Protein AF-A0A6L8GGW3-F1 (afdb_monomer_lite)

pLDDT: mean 96.8, std 3.79, range [61.09, 98.75]

Structure (mmCIF, N/CA/C/O backbone):
data_AF-A0A6L8GGW3-F1
#
_entry.id   AF-A0A6L8GGW3-F1
#
loop_
_atom_site.group_PDB
_atom_site.id
_atom_site.type_symbol
_atom_site.label_atom_id
_atom_site.label_alt_id
_atom_site.label_comp_id
_atom_site.label_asym_id
_atom_site.label_entity_id
_atom_site.label_seq_id
_atom_site.pdbx_PDB_ins_code
_atom_site.Cartn_x
_atom_site.Cartn_y
_atom_site.Cartn_z
_atom_site.occupancy
_atom_site.B_iso_or_equiv
_atom_site.auth_seq_id
_atom_site.auth_comp_id
_atom_site.auth_asym_id
_atom_site.auth_atom_id
_atom_site.pdbx_PDB_model_num
ATOM 1 N N . MET A 1 1 ? 3.784 -15.401 -9.397 1.00 61.09 1 MET A N 1
ATOM 2 C CA . MET A 1 1 ? 5.180 -15.618 -8.914 1.00 61.09 1 MET A CA 1
ATOM 3 C C . MET A 1 1 ? 5.148 -15.729 -7.389 1.00 61.09 1 MET A C 1
ATOM 5 O O . MET A 1 1 ? 4.086 -15.505 -6.829 1.00 61.09 1 MET A O 1
ATOM 9 N N . ASN A 1 2 ? 6.236 -16.089 -6.693 1.00 87.25 2 ASN A N 1
ATOM 10 C CA . ASN A 1 2 ? 6.209 -16.081 -5.220 1.00 87.25 2 ASN A CA 1
ATOM 11 C C . ASN A 1 2 ? 6.119 -14.631 -4.713 1.00 87.25 2 ASN A C 1
ATOM 13 O O . ASN A 1 2 ? 7.023 -13.827 -4.957 1.00 87.25 2 ASN A O 1
ATOM 17 N N . LEU A 1 3 ? 5.014 -14.306 -4.044 1.00 95.62 3 LEU A N 1
ATOM 18 C CA . LEU A 1 3 ? 4.819 -13.040 -3.343 1.00 95.62 3 LEU A CA 1
ATOM 19 C C . LEU A 1 3 ? 5.563 -13.067 -2.006 1.00 95.62 3 LEU A C 1
ATOM 21 O O . LEU A 1 3 ? 5.727 -14.123 -1.396 1.00 95.62 3 LEU A O 1
ATOM 25 N N . VAL A 1 4 ? 6.008 -11.898 -1.556 1.00 97.88 4 VAL A N 1
ATOM 26 C CA . VAL A 1 4 ? 6.630 -11.707 -0.245 1.00 97.88 4 VAL A CA 1
ATOM 27 C C . VAL A 1 4 ? 5.734 -10.792 0.570 1.00 97.88 4 VAL A C 1
ATOM 29 O O . VAL A 1 4 ? 5.580 -9.619 0.233 1.00 97.88 4 VAL A O 1
ATOM 32 N N . THR A 1 5 ? 5.171 -11.323 1.649 1.00 98.12 5 THR A N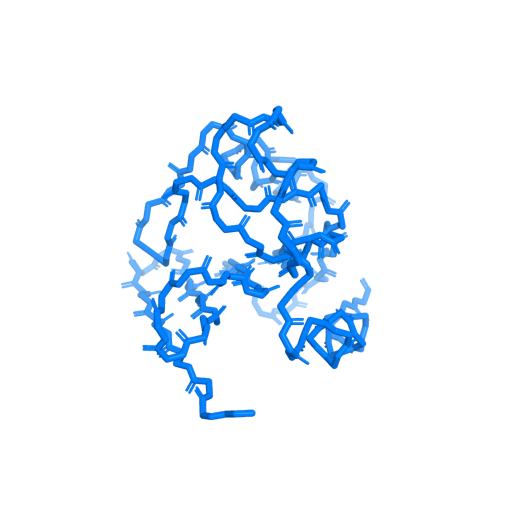 1
ATOM 33 C CA . THR A 1 5 ? 4.377 -10.550 2.606 1.00 98.12 5 THR A CA 1
ATOM 34 C C . THR A 1 5 ? 5.247 -10.175 3.794 1.00 98.12 5 THR A C 1
ATOM 36 O O . THR A 1 5 ? 5.905 -11.034 4.384 1.00 98.12 5 THR A O 1
ATOM 39 N N . ARG A 1 6 ? 5.270 -8.888 4.139 1.00 98.38 6 ARG A N 1
ATOM 40 C CA . ARG A 1 6 ? 5.954 -8.368 5.326 1.00 98.38 6 ARG A CA 1
ATOM 41 C C . ARG A 1 6 ? 4.932 -7.734 6.249 1.00 98.38 6 ARG A C 1
ATOM 43 O O . ARG A 1 6 ? 4.119 -6.935 5.789 1.00 98.38 6 ARG A O 1
ATOM 50 N N . CYS A 1 7 ? 5.011 -8.072 7.529 1.00 98.25 7 CYS A N 1
ATOM 51 C CA . CYS A 1 7 ? 4.081 -7.593 8.541 1.00 98.25 7 CYS A CA 1
ATOM 52 C C . CYS A 1 7 ? 4.820 -6.859 9.658 1.00 98.25 7 CYS A C 1
ATOM 54 O O . CYS A 1 7 ? 5.964 -7.185 9.981 1.00 98.25 7 CYS A O 1
ATOM 56 N N . HIS A 1 8 ? 4.142 -5.892 10.261 1.00 98.19 8 HIS A N 1
ATOM 57 C CA . HIS A 1 8 ? 4.591 -5.190 11.450 1.00 98.19 8 HIS A CA 1
ATOM 58 C C . HIS A 1 8 ? 3.398 -4.873 12.346 1.00 98.19 8 HIS A C 1
ATOM 60 O O . HIS A 1 8 ? 2.336 -4.506 11.851 1.00 98.19 8 HIS A O 1
ATOM 66 N N . ASP A 1 9 ? 3.588 -5.010 13.649 1.00 97.38 9 ASP A N 1
ATOM 67 C CA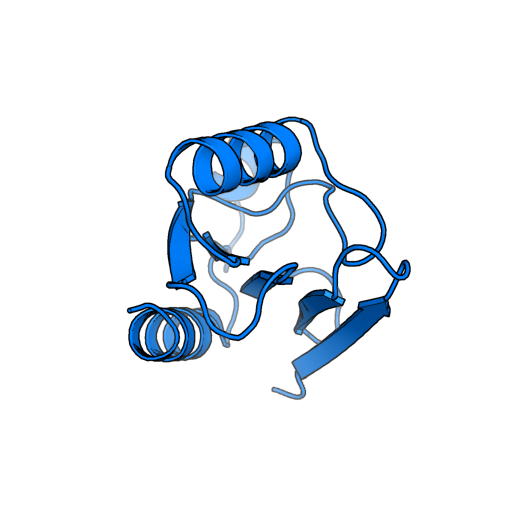 . ASP A 1 9 ? 2.616 -4.645 14.670 1.00 97.38 9 ASP A CA 1
ATOM 68 C C . ASP A 1 9 ? 3.334 -3.748 15.681 1.00 97.38 9 ASP A C 1
ATOM 70 O O . ASP A 1 9 ? 4.370 -4.132 16.232 1.00 97.38 9 ASP A O 1
ATOM 74 N N . ASP A 1 10 ? 2.822 -2.531 15.850 1.00 94.69 10 ASP A N 1
ATOM 75 C CA . ASP A 1 10 ? 3.343 -1.527 16.782 1.00 94.69 10 ASP A CA 1
ATOM 76 C C . ASP A 1 10 ? 2.488 -1.406 18.063 1.00 94.69 10 ASP A C 1
ATOM 78 O O . ASP A 1 10 ? 2.717 -0.515 18.881 1.00 94.69 10 ASP A O 1
ATOM 82 N N . GLY A 1 11 ? 1.512 -2.303 18.255 1.00 94.12 11 GLY A N 1
ATOM 83 C CA . GLY A 1 11 ? 0.556 -2.304 19.365 1.00 94.12 11 GLY A CA 1
ATOM 84 C C . GLY A 1 11 ? -0.614 -1.332 19.188 1.00 94.12 11 GLY A C 1
ATOM 85 O O . GLY A 1 11 ? -1.602 -1.426 19.916 1.00 94.12 11 GLY A O 1
ATOM 86 N N . HIS A 1 12 ? -0.535 -0.418 18.220 1.00 93.06 12 HIS A N 1
ATOM 87 C CA . HIS A 1 12 ? -1.619 0.494 17.854 1.00 93.06 12 HIS A CA 1
ATOM 88 C C . HIS A 1 12 ? -2.241 0.151 16.501 1.00 93.06 12 HIS A C 1
ATOM 90 O O . HIS A 1 12 ? -3.359 0.583 16.204 1.00 93.06 12 HIS A O 1
ATOM 96 N N . ARG A 1 13 ? -1.500 -0.564 15.653 1.00 95.62 13 ARG A N 1
ATOM 97 C CA . ARG A 1 13 ? -1.889 -0.867 14.284 1.00 95.62 13 ARG A CA 1
ATOM 98 C C . ARG A 1 13 ? -1.109 -2.066 13.750 1.00 95.62 13 ARG A C 1
ATOM 100 O O . ARG A 1 13 ? 0.119 -2.095 13.787 1.00 95.62 13 ARG A O 1
ATOM 107 N N . VAL A 1 14 ? -1.830 -2.984 13.118 1.00 98.00 14 VAL A N 1
ATOM 108 C CA . VAL A 1 14 ? -1.262 -4.053 12.298 1.00 98.00 14 VAL A CA 1
ATOM 109 C C . VAL A 1 14 ? -1.062 -3.540 10.876 1.00 98.00 14 VAL A C 1
ATOM 111 O O . VAL A 1 14 ? -1.933 -2.915 10.266 1.00 98.00 14 VAL A O 1
ATOM 114 N N . SER A 1 15 ? 0.119 -3.796 10.340 1.00 98.38 15 SER A N 1
ATOM 115 C CA . SER A 1 15 ? 0.588 -3.301 9.060 1.00 98.38 15 SER A CA 1
ATOM 116 C C . SER A 1 15 ? 1.084 -4.460 8.206 1.00 98.38 15 SER A C 1
ATOM 118 O O . SER A 1 15 ? 1.868 -5.281 8.671 1.00 98.38 15 SER A O 1
ATOM 120 N N . GLU A 1 16 ? 0.646 -4.523 6.951 1.00 98.56 16 GLU A N 1
ATOM 121 C CA . GLU A 1 16 ? 1.027 -5.573 6.003 1.00 98.56 16 GLU A CA 1
ATOM 122 C C . GLU A 1 16 ? 1.385 -4.951 4.652 1.00 98.56 16 GLU A C 1
ATOM 124 O O . GLU A 1 16 ? 0.674 -4.077 4.154 1.00 98.56 16 GLU A O 1
ATOM 129 N N . ALA A 1 17 ? 2.471 -5.403 4.034 1.00 98.50 17 ALA A N 1
ATOM 130 C CA . ALA A 1 17 ? 2.847 -5.027 2.679 1.00 98.50 17 ALA A CA 1
ATOM 131 C C . ALA A 1 17 ? 3.150 -6.272 1.841 1.00 98.50 17 ALA A C 1
ATOM 133 O O . ALA A 1 17 ? 3.934 -7.129 2.252 1.00 98.50 17 ALA A O 1
ATOM 134 N N . VAL A 1 18 ? 2.555 -6.344 0.648 1.00 98.44 18 VAL A N 1
ATOM 135 C CA . VAL A 1 18 ? 2.757 -7.452 -0.295 1.00 98.44 18 VAL A CA 1
ATOM 136 C C . VAL A 1 18 ? 3.634 -6.984 -1.449 1.00 98.44 18 VAL A C 1
ATOM 138 O O . VAL A 1 18 ? 3.297 -6.038 -2.168 1.00 98.44 18 VAL A O 1
ATOM 141 N N . TYR A 1 19 ? 4.756 -7.668 -1.644 1.00 98.31 19 TYR A N 1
ATOM 142 C CA . TYR A 1 19 ? 5.753 -7.363 -2.663 1.00 98.31 19 TYR A CA 1
ATOM 143 C C . TYR A 1 19 ? 5.946 -8.525 -3.638 1.00 98.31 19 TYR A C 1
ATOM 145 O O . TYR A 1 19 ? 5.670 -9.686 -3.339 1.00 98.31 19 TYR A O 1
ATOM 153 N N . SER A 1 20 ? 6.513 -8.219 -4.803 1.00 97.62 20 SER A N 1
ATOM 154 C CA . SER A 1 20 ? 7.184 -9.235 -5.623 1.00 97.62 20 SER A CA 1
ATOM 155 C C . SER A 1 20 ? 8.463 -9.730 -4.936 1.00 97.62 20 SER A C 1
ATOM 157 O O . SER A 1 20 ? 9.133 -8.926 -4.293 1.00 97.62 20 SER A O 1
ATOM 159 N N . ALA A 1 21 ? 8.905 -10.965 -5.197 1.00 96.19 21 ALA A N 1
ATOM 160 C CA . ALA A 1 21 ? 10.188 -11.485 -4.693 1.00 96.19 21 ALA A CA 1
ATOM 161 C C . ALA A 1 21 ? 11.430 -10.634 -5.041 1.00 96.19 21 ALA A C 1
ATOM 163 O O . ALA A 1 21 ? 12.445 -10.721 -4.361 1.00 96.19 21 ALA A O 1
ATOM 164 N N . CYS A 1 22 ? 11.367 -9.816 -6.099 1.00 95.00 22 CYS A N 1
ATOM 165 C CA . CYS A 1 22 ? 12.450 -8.902 -6.475 1.00 95.00 22 CYS A CA 1
ATOM 166 C C . CYS A 1 22 ? 12.361 -7.515 -5.814 1.00 95.00 22 CYS A C 1
ATOM 168 O O . CYS A 1 22 ? 13.108 -6.622 -6.203 1.00 95.00 22 CYS A O 1
ATOM 170 N N . ASP A 1 23 ? 11.408 -7.300 -4.901 1.00 95.06 23 ASP A N 1
ATOM 171 C CA . ASP A 1 23 ? 11.122 -6.043 -4.189 1.00 95.06 23 ASP A CA 1
ATOM 172 C C . ASP A 1 23 ? 10.802 -4.808 -5.055 1.00 95.06 23 ASP A C 1
ATOM 174 O O . ASP A 1 23 ? 10.488 -3.745 -4.511 1.00 95.06 23 ASP A O 1
ATOM 178 N N . ARG A 1 24 ? 10.822 -4.929 -6.391 1.00 96.50 24 ARG A N 1
ATOM 179 C CA . ARG A 1 24 ? 10.521 -3.831 -7.328 1.00 96.50 24 ARG A CA 1
ATOM 180 C C . ARG A 1 24 ? 9.050 -3.439 -7.334 1.00 96.50 24 ARG A C 1
ATOM 182 O O . ARG A 1 24 ? 8.740 -2.270 -7.541 1.00 96.50 24 ARG A O 1
ATOM 189 N N . TYR A 1 25 ? 8.159 -4.399 -7.104 1.00 97.88 25 TYR A N 1
ATOM 190 C CA . TYR A 1 25 ? 6.719 -4.169 -7.093 1.00 97.88 25 TYR A CA 1
ATOM 191 C C . TYR A 1 25 ? 6.172 -4.257 -5.670 1.00 97.88 25 TYR A C 1
ATOM 193 O O . TYR A 1 25 ? 6.496 -5.209 -4.957 1.00 97.88 25 TYR A O 1
ATOM 201 N N . ARG A 1 26 ? 5.337 -3.288 -5.276 1.00 98.25 26 ARG A N 1
ATOM 202 C CA . ARG A 1 26 ? 4.494 -3.349 -4.074 1.00 98.25 26 ARG A CA 1
ATOM 203 C C . ARG A 1 26 ? 3.040 -3.348 -4.515 1.00 98.25 26 ARG A C 1
ATOM 205 O O . ARG A 1 26 ? 2.529 -2.334 -4.986 1.00 98.25 26 ARG A O 1
ATOM 212 N N . TYR A 1 27 ? 2.391 -4.486 -4.354 1.00 98.25 27 TYR A N 1
ATOM 213 C CA . TYR A 1 27 ? 1.034 -4.692 -4.835 1.00 98.25 27 TYR A CA 1
ATOM 214 C C . TYR A 1 27 ? -0.015 -4.148 -3.873 1.00 98.25 27 TYR A C 1
ATOM 216 O O . TYR A 1 27 ? -1.020 -3.582 -4.303 1.00 98.25 27 TYR A O 1
ATOM 224 N N . SER A 1 28 ? 0.241 -4.261 -2.570 1.00 98.44 28 SER A N 1
ATOM 225 C CA . SER A 1 28 ? -0.651 -3.714 -1.557 1.00 98.44 28 SER A CA 1
ATOM 226 C C . SER A 1 28 ? 0.092 -3.221 -0.321 1.00 98.44 28 SER A C 1
ATOM 228 O O . SER A 1 28 ? 1.223 -3.625 -0.030 1.00 98.44 28 SER A O 1
ATOM 230 N N . LEU A 1 29 ? -0.552 -2.293 0.382 1.00 98.75 29 LEU A N 1
ATOM 231 C CA . LEU A 1 29 ? -0.150 -1.815 1.696 1.00 98.75 29 LEU A CA 1
ATOM 232 C C . LEU A 1 29 ? -1.402 -1.668 2.562 1.00 98.75 29 LEU A C 1
ATOM 234 O O . LEU A 1 29 ? -2.261 -0.844 2.255 1.00 98.75 29 LEU A O 1
ATOM 238 N N . THR A 1 30 ? -1.504 -2.459 3.621 1.00 98.69 30 THR A N 1
ATOM 239 C CA . THR A 1 30 ? -2.648 -2.503 4.537 1.00 98.69 30 THR A CA 1
ATOM 240 C C . THR A 1 30 ? -2.252 -1.923 5.888 1.00 98.69 30 THR A C 1
ATOM 242 O O . THR A 1 30 ? -1.128 -2.134 6.354 1.00 98.69 30 THR A O 1
ATOM 245 N N . ARG A 1 31 ? -3.184 -1.205 6.512 1.00 98.44 31 ARG A N 1
ATOM 246 C CA . ARG A 1 31 ? -3.149 -0.736 7.896 1.00 98.44 31 ARG A CA 1
ATOM 247 C C . ARG A 1 31 ? -4.481 -1.047 8.556 1.00 98.44 31 ARG A C 1
ATOM 249 O O . ARG A 1 31 ? -5.510 -0.663 8.012 1.00 98.44 31 ARG A O 1
ATOM 256 N N . ILE A 1 32 ? -4.457 -1.691 9.713 1.00 98.44 32 ILE A N 1
ATOM 257 C CA . ILE A 1 32 ? -5.652 -1.992 10.503 1.00 98.44 32 ILE A CA 1
ATOM 258 C C . ILE A 1 32 ? -5.373 -1.585 11.946 1.00 98.44 32 ILE A C 1
ATOM 260 O O . ILE A 1 32 ? -4.335 -1.948 12.489 1.00 98.44 32 ILE A O 1
ATOM 264 N N . TRP A 1 33 ? -6.263 -0.806 12.547 1.00 98.12 33 TRP A N 1
ATOM 265 C CA . TRP A 1 33 ? -6.225 -0.418 13.963 1.00 98.12 33 TRP A CA 1
ATOM 266 C C . TRP A 1 33 ? -7.491 -0.827 14.718 1.00 98.12 33 TRP A C 1
ATOM 268 O O . TRP A 1 33 ? -7.473 -0.837 15.943 1.00 98.12 33 TRP A O 1
ATOM 278 N N . ASP A 1 34 ? -8.562 -1.166 14.001 1.00 97.75 34 ASP A N 1
ATOM 279 C CA . ASP A 1 34 ? -9.771 -1.770 14.546 1.00 97.75 34 ASP A CA 1
ATOM 280 C C . ASP A 1 34 ? -10.275 -2.836 13.560 1.00 97.75 34 ASP A C 1
ATOM 282 O O . ASP A 1 34 ? -10.400 -2.573 12.363 1.00 97.75 34 ASP A O 1
ATOM 286 N N . HIS A 1 35 ? -10.481 -4.059 14.050 1.00 95.00 35 HIS A N 1
ATOM 287 C CA . HIS A 1 35 ? -10.926 -5.195 13.239 1.00 95.00 35 HIS A CA 1
ATOM 288 C C . HIS A 1 35 ? -12.452 -5.317 13.164 1.00 95.00 35 HIS A C 1
ATOM 290 O O . HIS A 1 35 ? -12.937 -6.055 12.306 1.00 95.00 35 HIS A O 1
ATOM 296 N N . ASP A 1 36 ? -13.179 -4.618 14.037 1.00 96.56 36 ASP A N 1
ATOM 297 C CA . ASP A 1 36 ? -14.639 -4.671 14.112 1.00 96.56 36 ASP A CA 1
ATOM 298 C C . ASP A 1 36 ? -15.308 -3.583 13.249 1.00 96.56 36 ASP A C 1
ATOM 300 O O . ASP A 1 36 ? -16.505 -3.661 12.971 1.00 96.56 36 ASP A O 1
ATOM 304 N N . ASP A 1 37 ? -14.533 -2.596 12.789 1.00 97.12 37 ASP A N 1
ATOM 305 C CA . ASP A 1 37 ? -14.984 -1.498 11.931 1.00 97.12 37 ASP A CA 1
ATOM 306 C C . ASP A 1 37 ? -14.747 -1.753 10.431 1.00 97.12 37 ASP A C 1
ATOM 308 O O . ASP A 1 37 ? -13.957 -2.602 10.007 1.00 97.12 37 ASP A O 1
ATOM 312 N N . HIS A 1 38 ? -15.406 -0.931 9.609 1.00 98.25 38 HIS A N 1
ATOM 313 C CA . HIS A 1 38 ? -15.328 -0.999 8.152 1.00 98.25 38 HIS A CA 1
ATOM 314 C C . HIS A 1 38 ? -13.927 -0.736 7.587 1.00 98.25 38 HIS A C 1
ATOM 316 O O . HIS A 1 38 ? -13.088 -0.048 8.185 1.00 98.25 38 HIS A O 1
ATOM 322 N N . ARG A 1 39 ? -13.684 -1.221 6.366 1.00 98.44 39 ARG A N 1
ATOM 323 C CA . ARG A 1 39 ? -12.372 -1.234 5.710 1.00 98.44 39 ARG A CA 1
ATOM 324 C C . ARG A 1 39 ? -12.370 -0.471 4.390 1.00 98.44 39 ARG A C 1
ATOM 326 O O . ARG A 1 39 ? -13.021 -0.841 3.420 1.00 98.44 39 ARG A O 1
ATOM 333 N N . LEU A 1 40 ? -11.525 0.556 4.314 1.00 98.75 40 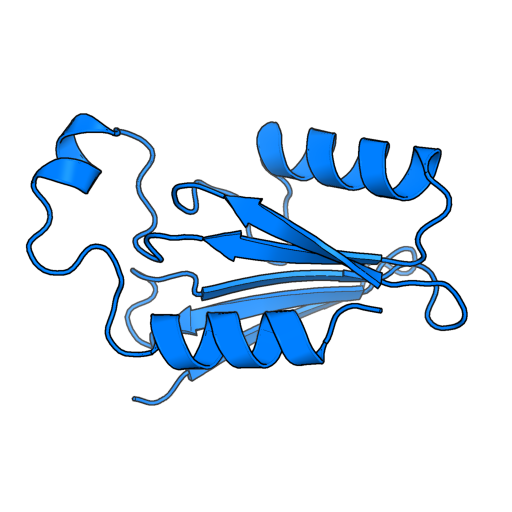LEU A N 1
ATOM 334 C CA . LEU A 1 40 ? -11.427 1.424 3.140 1.00 98.75 40 LEU A CA 1
ATOM 335 C C . LEU A 1 40 ? -10.378 0.942 2.126 1.00 98.75 40 LEU A C 1
ATOM 337 O O . LEU A 1 40 ? -9.213 0.742 2.470 1.00 98.75 40 LEU A O 1
ATOM 341 N N . LEU A 1 41 ? -10.737 0.871 0.843 1.00 98.75 41 LEU A N 1
ATOM 342 C CA . LEU A 1 41 ? -9.772 0.706 -0.249 1.00 98.75 41 LEU A CA 1
ATOM 343 C C . LEU A 1 41 ? -9.440 2.043 -0.919 1.00 98.75 41 LEU A C 1
ATOM 345 O O . LEU A 1 41 ? -10.308 2.736 -1.447 1.00 98.75 41 LEU A O 1
ATOM 349 N N . TYR A 1 42 ? -8.149 2.357 -0.990 1.00 98.62 42 TYR A N 1
ATOM 350 C CA . TYR A 1 42 ? -7.604 3.377 -1.879 1.00 98.62 42 TYR A CA 1
ATOM 351 C C . TYR A 1 42 ? -6.990 2.726 -3.124 1.00 98.62 42 TYR A C 1
ATOM 353 O O . TYR A 1 42 ? -6.099 1.882 -3.013 1.00 98.62 42 TYR A O 1
ATOM 361 N N . ILE A 1 43 ? -7.402 3.179 -4.311 1.00 97.81 43 ILE A N 1
ATOM 362 C CA . ILE A 1 43 ? -6.745 2.851 -5.584 1.00 97.81 43 ILE A CA 1
ATOM 363 C C . ILE A 1 43 ? -5.956 4.081 -6.038 1.00 97.81 43 ILE A C 1
ATOM 365 O O . ILE A 1 43 ? -6.535 5.121 -6.350 1.00 97.81 43 ILE A O 1
ATOM 369 N N . MET A 1 44 ? -4.629 3.975 -6.030 1.00 96.38 44 MET A N 1
ATOM 370 C CA . MET A 1 44 ? -3.701 5.073 -6.322 1.00 96.38 44 MET A CA 1
ATOM 371 C C . MET A 1 44 ? -2.899 4.826 -7.608 1.00 96.38 44 MET A C 1
ATOM 373 O O . MET A 1 44 ? -3.088 3.821 -8.288 1.00 96.38 44 MET A O 1
ATOM 377 N N . LEU A 1 45 ? -2.021 5.763 -7.984 1.00 96.75 45 LEU A N 1
ATOM 378 C CA . LEU A 1 45 ? -1.250 5.655 -9.224 1.00 96.75 45 LEU A CA 1
ATOM 379 C C . LEU A 1 45 ? -0.154 4.587 -9.129 1.00 96.75 45 LEU A C 1
ATOM 381 O O . LEU A 1 45 ? -0.190 3.608 -9.871 1.00 96.75 45 LEU A O 1
ATOM 385 N N . ASN A 1 46 ? 0.816 4.781 -8.234 1.00 97.50 46 ASN A N 1
ATOM 386 C CA . ASN A 1 46 ? 1.942 3.876 -8.050 1.00 97.50 46 ASN A CA 1
ATOM 387 C C . ASN A 1 46 ? 2.553 4.006 -6.642 1.00 97.50 46 ASN A C 1
ATOM 389 O O . ASN A 1 46 ? 2.474 5.072 -6.019 1.00 97.50 46 ASN A O 1
ATOM 393 N N . PRO A 1 47 ? 3.164 2.937 -6.110 1.00 96.44 47 PRO A N 1
ATOM 394 C CA . PRO A 1 47 ? 3.791 2.975 -4.804 1.00 96.44 47 PRO A CA 1
ATOM 395 C C . PRO A 1 47 ? 5.077 3.810 -4.814 1.00 96.44 47 PRO A C 1
ATOM 397 O O . PRO A 1 47 ? 5.893 3.730 -5.727 1.00 96.44 47 PRO A O 1
ATOM 400 N N . SER A 1 48 ? 5.279 4.556 -3.729 1.00 93.56 48 SER A N 1
ATOM 401 C CA . SER A 1 48 ? 6.515 5.283 -3.429 1.00 93.56 48 SER A CA 1
ATOM 402 C C . SER A 1 48 ? 7.275 4.576 -2.291 1.00 93.56 48 SER A C 1
ATOM 404 O O . SER A 1 48 ? 7.400 3.345 -2.283 1.00 93.56 48 SER A O 1
ATOM 406 N N . THR A 1 49 ? 7.765 5.322 -1.305 1.00 95.50 49 THR A N 1
ATOM 407 C CA . THR A 1 49 ? 8.712 4.864 -0.284 1.00 95.50 49 THR A CA 1
ATOM 408 C C . THR A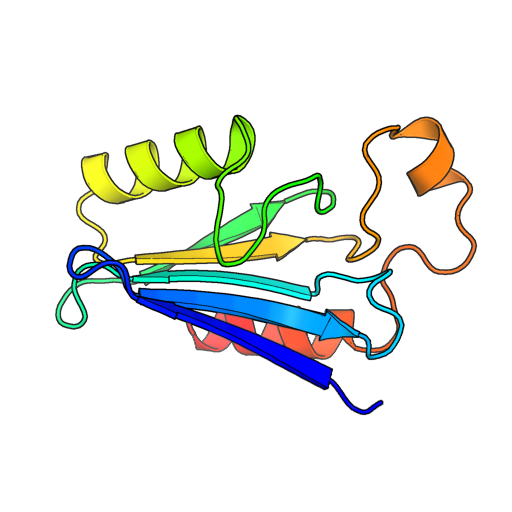 1 49 ? 8.087 4.172 0.924 1.00 95.50 49 THR A C 1
ATOM 410 O O . THR A 1 49 ? 8.831 3.519 1.652 1.00 95.50 49 THR A O 1
ATOM 413 N N . ALA A 1 50 ? 6.766 4.251 1.136 1.00 97.38 50 ALA A N 1
ATOM 414 C CA . ALA A 1 50 ? 6.132 3.590 2.279 1.00 97.38 50 ALA A CA 1
ATOM 415 C C . ALA A 1 50 ? 6.403 2.072 2.329 1.00 97.38 50 ALA A C 1
ATOM 417 O O . ALA A 1 50 ? 6.431 1.383 1.305 1.00 97.38 50 ALA A O 1
ATOM 418 N N . THR A 1 51 ? 6.554 1.536 3.532 1.00 97.62 51 THR A N 1
ATOM 419 C CA . THR A 1 51 ? 6.719 0.099 3.791 1.00 97.62 51 THR A CA 1
ATOM 420 C C . THR A 1 51 ? 5.746 -0.337 4.877 1.00 97.62 51 THR A C 1
ATOM 422 O O . THR A 1 51 ? 4.964 0.464 5.378 1.00 97.62 51 THR A O 1
ATOM 425 N N . GLU A 1 52 ? 5.773 -1.603 5.265 1.00 97.62 52 GLU A N 1
ATOM 426 C CA . 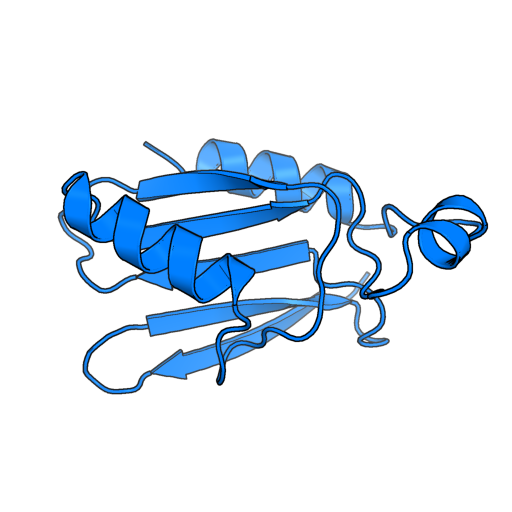GLU A 1 52 ? 5.088 -2.112 6.451 1.00 97.62 52 GLU A CA 1
ATOM 427 C C . GLU A 1 52 ? 5.528 -1.410 7.753 1.00 97.62 52 GLU A C 1
ATOM 429 O O . GLU A 1 52 ? 4.746 -1.338 8.694 1.00 97.62 52 GLU A O 1
ATOM 434 N N . LEU A 1 53 ? 6.733 -0.832 7.800 1.00 97.12 53 LEU A N 1
ATOM 435 C CA . LEU A 1 53 ? 7.272 -0.169 8.994 1.00 97.12 53 LEU A CA 1
ATOM 436 C C . LEU A 1 53 ? 6.974 1.332 9.032 1.00 97.12 53 LEU A C 1
ATOM 438 O O . LEU A 1 53 ? 6.749 1.894 10.099 1.00 97.12 53 LEU A O 1
ATOM 442 N N . VAL A 1 54 ? 7.010 2.004 7.878 1.00 94.50 54 VAL A N 1
ATOM 443 C CA . VAL A 1 54 ? 6.989 3.471 7.815 1.00 94.50 54 VAL A CA 1
ATOM 444 C C . VAL A 1 54 ? 6.024 3.985 6.754 1.00 94.50 54 VAL A C 1
ATOM 446 O O . VAL A 1 54 ? 5.956 3.469 5.636 1.00 94.50 54 VAL A O 1
ATOM 449 N N . ASN A 1 55 ? 5.278 5.031 7.108 1.00 95.81 55 ASN A N 1
ATOM 450 C CA . ASN A 1 55 ? 4.434 5.769 6.177 1.00 95.81 55 ASN A CA 1
ATOM 451 C C . ASN A 1 55 ? 5.272 6.791 5.390 1.00 95.81 55 ASN A C 1
ATOM 453 O O . ASN A 1 55 ? 6.200 7.402 5.916 1.00 95.81 55 ASN A O 1
ATOM 457 N N . ASP A 1 56 ? 4.900 7.023 4.133 1.00 96.00 56 ASP A N 1
ATOM 458 C CA . ASP A 1 56 ? 5.302 8.221 3.391 1.00 96.00 56 ASP A CA 1
ATOM 459 C C . ASP A 1 56 ? 4.221 9.321 3.537 1.00 96.00 56 ASP A C 1
ATOM 461 O O . ASP A 1 56 ? 3.134 9.044 4.061 1.00 96.00 56 ASP A O 1
ATOM 465 N N . PRO A 1 57 ? 4.455 10.571 3.080 1.00 96.31 57 PRO A N 1
ATOM 466 C CA . PRO A 1 57 ? 3.475 11.650 3.233 1.00 96.31 57 PRO A CA 1
ATOM 467 C C . PRO A 1 57 ? 2.103 11.375 2.601 1.00 96.31 57 PRO A C 1
ATOM 469 O O . PRO A 1 57 ? 1.108 11.981 3.000 1.00 96.31 57 PRO A O 1
ATOM 472 N N . THR A 1 58 ? 2.020 10.502 1.595 1.00 95.44 58 THR A N 1
ATOM 473 C CA . THR A 1 58 ? 0.744 10.130 0.973 1.00 95.44 58 THR A CA 1
ATOM 474 C C . THR A 1 58 ? 0.003 9.123 1.836 1.00 95.44 58 THR A C 1
ATOM 476 O O . THR A 1 58 ? -1.165 9.354 2.141 1.00 95.44 58 THR A O 1
ATOM 479 N N . ILE A 1 59 ? 0.683 8.073 2.295 1.00 97.69 59 ILE A N 1
ATOM 480 C CA . ILE A 1 59 ? 0.087 7.068 3.183 1.00 97.69 59 ILE A CA 1
ATOM 481 C C . ILE A 1 59 ? -0.353 7.688 4.512 1.00 97.69 59 ILE A C 1
ATOM 483 O O . ILE A 1 59 ? -1.443 7.386 4.986 1.00 97.69 59 ILE A O 1
ATOM 487 N N . GLU A 1 60 ? 0.412 8.636 5.052 1.00 97.69 60 GLU A N 1
ATOM 488 C CA . GLU A 1 60 ? 0.032 9.381 6.258 1.00 97.69 60 GLU A CA 1
ATOM 489 C C . GLU A 1 60 ? -1.284 10.161 6.077 1.00 97.69 60 GLU A C 1
ATOM 491 O O . GLU A 1 60 ? -2.146 10.211 6.958 1.00 97.69 60 GLU A O 1
ATOM 496 N N . ARG A 1 61 ? -1.487 10.760 4.894 1.00 98.25 61 ARG A N 1
ATOM 497 C CA . ARG A 1 61 ? -2.749 11.436 4.555 1.00 98.25 61 ARG A CA 1
ATOM 498 C C . ARG A 1 61 ? -3.906 10.452 4.398 1.00 98.25 61 ARG A C 1
ATOM 500 O O . ARG A 1 61 ? -5.002 10.772 4.856 1.00 98.25 61 ARG A O 1
ATOM 507 N N . CYS A 1 62 ? -3.675 9.301 3.766 1.00 98.19 62 CYS A N 1
ATOM 508 C CA . CYS A 1 62 ? -4.670 8.234 3.638 1.00 98.19 62 CYS A CA 1
ATOM 509 C C . CYS A 1 62 ? -5.112 7.723 5.010 1.00 98.19 62 CYS A C 1
ATOM 511 O O . CYS A 1 62 ? -6.308 7.683 5.280 1.00 98.19 62 CYS A O 1
ATOM 513 N N . GLU A 1 63 ? -4.162 7.427 5.899 1.00 98.00 63 GLU A N 1
ATOM 514 C CA . GLU A 1 63 ? -4.459 6.942 7.246 1.00 98.00 63 GLU A CA 1
ATOM 515 C C . GLU A 1 63 ? -5.295 7.948 8.035 1.00 98.00 63 GLU A C 1
ATOM 517 O O . GLU A 1 63 ? -6.379 7.621 8.518 1.00 98.00 63 GLU A O 1
ATOM 522 N N . ARG A 1 64 ? -4.837 9.204 8.107 1.00 98.38 64 ARG A N 1
ATOM 523 C CA . ARG A 1 64 ? -5.570 10.263 8.807 1.00 98.38 64 ARG A CA 1
ATOM 524 C C . ARG A 1 64 ? -6.986 10.432 8.258 1.00 98.38 64 ARG A C 1
ATOM 526 O O . ARG A 1 64 ? -7.912 10.654 9.030 1.00 98.38 64 ARG A O 1
ATOM 533 N N . ARG A 1 65 ? -7.175 10.330 6.939 1.00 98.62 65 ARG A N 1
ATOM 534 C CA . ARG A 1 65 ? -8.502 10.446 6.322 1.00 98.62 65 ARG A CA 1
ATOM 535 C C . ARG A 1 65 ? -9.397 9.249 6.635 1.00 98.62 65 ARG A C 1
ATOM 537 O O . ARG A 1 65 ? -10.553 9.477 6.967 1.00 98.62 65 ARG A O 1
ATOM 544 N N . ALA A 1 66 ? -8.881 8.026 6.572 1.00 98.38 66 ALA A N 1
ATOM 545 C CA . ALA A 1 66 ? -9.622 6.826 6.951 1.00 98.38 66 ALA A CA 1
ATOM 546 C C . ALA A 1 66 ? -10.080 6.887 8.420 1.00 98.38 66 ALA A C 1
ATOM 548 O O . ALA A 1 66 ? -11.260 6.686 8.696 1.00 98.38 66 ALA A O 1
ATOM 549 N N . ARG A 1 67 ? -9.193 7.297 9.340 1.00 98.06 67 ARG A N 1
ATOM 550 C CA . ARG A 1 67 ? -9.537 7.507 10.758 1.00 98.06 67 ARG A CA 1
ATOM 551 C C . ARG A 1 67 ? -10.610 8.580 10.952 1.00 98.06 67 ARG A C 1
ATOM 553 O O . ARG A 1 67 ? -11.577 8.352 11.665 1.00 98.06 67 ARG A O 1
ATOM 560 N N . MET A 1 68 ? -10.477 9.738 10.297 1.00 98.44 68 MET A N 1
ATOM 561 C CA . MET A 1 68 ? -11.483 10.811 10.386 1.00 98.44 68 MET A CA 1
ATOM 562 C C . MET A 1 68 ? -12.860 10.398 9.850 1.00 98.44 68 MET A C 1
ATOM 564 O O . MET A 1 68 ? -13.862 10.975 10.259 1.00 98.44 68 MET A O 1
ATOM 568 N N . LEU A 1 69 ? -12.908 9.445 8.919 1.00 98.12 69 LEU A N 1
ATOM 569 C CA . LEU A 1 69 ? -14.148 8.930 8.342 1.00 98.12 69 LEU A CA 1
ATOM 570 C C . LEU A 1 69 ? -14.740 7.745 9.125 1.00 98.12 69 LEU A C 1
ATOM 572 O O . LEU A 1 69 ? -15.810 7.283 8.747 1.00 98.12 69 LEU A O 1
ATOM 576 N N . GLY A 1 70 ? -14.082 7.279 10.194 1.00 98.06 70 GLY A N 1
ATOM 577 C CA . GLY A 1 70 ? -14.584 6.195 11.045 1.00 98.06 70 GLY A CA 1
ATOM 578 C C . GLY A 1 70 ? -14.346 4.783 10.504 1.00 98.06 70 GLY A C 1
ATOM 579 O O . GLY A 1 70 ? -15.130 3.895 10.796 1.00 98.06 70 GLY A O 1
ATOM 580 N N . TYR A 1 71 ? -13.304 4.571 9.694 1.00 98.69 71 TYR A N 1
ATOM 581 C CA . TYR A 1 71 ? -12.895 3.222 9.282 1.00 98.69 71 TYR A CA 1
ATOM 582 C C . TYR A 1 71 ? -11.931 2.603 10.306 1.00 98.69 71 TYR A C 1
ATOM 584 O O . TYR A 1 71 ? -11.144 3.320 10.932 1.00 98.69 71 TYR A O 1
ATOM 592 N N . GLY A 1 72 ? -11.931 1.273 10.404 1.00 98.25 72 GLY A N 1
ATOM 593 C CA . GLY A 1 72 ? -11.028 0.476 11.244 1.00 98.25 72 GLY A CA 1
ATOM 594 C C . GLY A 1 72 ? -9.689 0.162 10.576 1.00 98.25 72 GLY A C 1
ATOM 595 O O . GLY A 1 72 ? -8.695 -0.177 11.222 1.00 98.25 72 GLY A O 1
ATOM 596 N N . GLY A 1 73 ? -9.617 0.346 9.261 1.00 98.44 73 GLY A N 1
ATOM 597 C CA . GLY A 1 73 ? -8.386 0.194 8.509 1.00 98.44 73 GLY A CA 1
ATOM 598 C C . GLY A 1 73 ? -8.510 0.654 7.067 1.00 98.44 73 GLY A C 1
ATOM 599 O O . GLY A 1 73 ? -9.592 0.971 6.570 1.00 98.44 73 GLY A O 1
ATOM 600 N N . PHE A 1 74 ? -7.377 0.669 6.373 1.00 98.75 74 PHE A N 1
ATOM 601 C CA . PHE A 1 74 ? -7.353 0.850 4.933 1.00 98.75 74 PHE A CA 1
ATOM 602 C C . PHE A 1 74 ? -6.361 -0.087 4.253 1.00 98.75 74 PHE A C 1
ATOM 604 O O . PHE A 1 74 ? -5.339 -0.481 4.820 1.00 98.75 74 PHE A O 1
ATOM 611 N N . ARG A 1 75 ? -6.631 -0.371 2.983 1.00 98.75 75 ARG A N 1
ATOM 612 C CA . ARG A 1 75 ? -5.691 -0.983 2.051 1.00 98.75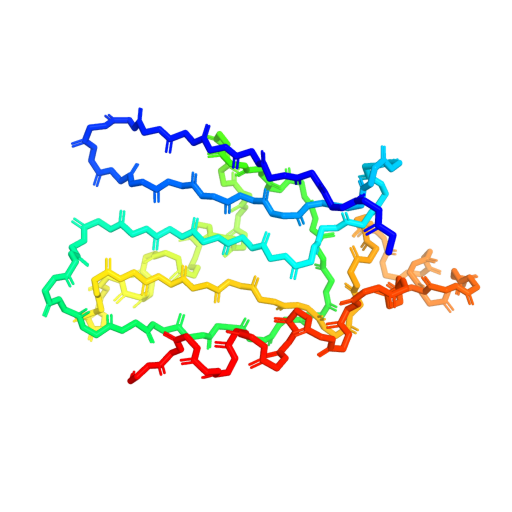 75 ARG A CA 1
ATOM 613 C C . ARG A 1 75 ? -5.454 -0.033 0.892 1.00 98.75 75 ARG A C 1
ATOM 615 O O . ARG A 1 75 ? -6.370 0.606 0.387 1.00 98.75 75 ARG A O 1
ATOM 622 N N . VAL A 1 76 ? -4.205 0.075 0.476 1.00 98.44 76 VAL A N 1
ATOM 623 C CA . VAL A 1 76 ? -3.802 0.761 -0.747 1.00 98.44 76 VAL A CA 1
ATOM 624 C C . VAL A 1 76 ? -3.415 -0.285 -1.770 1.00 98.44 76 VAL A C 1
ATOM 626 O O . VAL A 1 76 ? -2.526 -1.092 -1.504 1.00 98.44 76 VAL A O 1
ATOM 629 N N . CYS A 1 77 ? -4.000 -0.181 -2.956 1.00 97.75 77 CYS A N 1
ATOM 630 C CA . CYS A 1 77 ? -3.495 -0.781 -4.185 1.00 97.75 77 CYS A CA 1
ATOM 631 C C . CYS A 1 77 ? -3.195 0.316 -5.208 1.00 97.75 77 CYS A C 1
ATOM 633 O O . CYS A 1 77 ? -3.600 1.469 -5.046 1.00 97.75 77 CYS A O 1
ATOM 635 N N . ASN A 1 78 ? -2.450 -0.028 -6.256 1.00 97.69 78 ASN A N 1
ATOM 636 C CA . ASN A 1 78 ? -2.039 0.932 -7.273 1.00 97.69 78 ASN A CA 1
ATOM 637 C C . ASN A 1 78 ? -2.330 0.414 -8.681 1.00 97.69 78 ASN A C 1
ATOM 639 O O . ASN A 1 78 ? -2.195 -0.781 -8.941 1.00 97.69 78 ASN A O 1
ATOM 643 N N . LEU A 1 79 ? -2.656 1.324 -9.602 1.00 97.00 79 LEU A N 1
ATOM 644 C CA . LEU A 1 79 ? -2.779 1.010 -11.030 1.00 97.00 79 LEU A CA 1
ATOM 645 C C . LEU A 1 79 ? -1.478 0.401 -11.571 1.00 97.00 79 LEU A C 1
ATOM 647 O O . LEU A 1 79 ? -1.515 -0.547 -12.352 1.00 97.00 79 LEU A O 1
ATOM 651 N N . PHE A 1 80 ? -0.340 0.892 -11.080 1.00 98.06 80 PHE A N 1
ATOM 652 C CA . PHE A 1 80 ? 0.989 0.375 -11.374 1.00 98.06 80 PHE A CA 1
ATOM 653 C C . PHE A 1 80 ? 1.687 -0.045 -10.079 1.00 98.06 80 PHE A C 1
ATOM 655 O O . PHE A 1 80 ? 1.863 0.788 -9.194 1.00 98.06 80 PHE A O 1
ATOM 662 N N . ALA A 1 81 ? 2.109 -1.304 -9.927 1.00 97.94 81 ALA A N 1
ATOM 663 C CA . ALA A 1 81 ? 2.752 -1.751 -8.688 1.00 97.94 81 ALA A CA 1
ATOM 664 C C . ALA A 1 81 ? 4.241 -1.387 -8.599 1.00 97.94 81 ALA A C 1
ATOM 666 O O . ALA A 1 81 ? 4.857 -1.618 -7.557 1.00 97.94 81 ALA A O 1
ATOM 667 N N . LEU A 1 82 ? 4.850 -0.858 -9.666 1.00 98.25 82 LEU A N 1
ATOM 668 C CA . LEU A 1 82 ? 6.264 -0.492 -9.665 1.00 98.25 82 LEU A CA 1
ATOM 669 C C . LEU A 1 82 ? 6.541 0.618 -8.646 1.00 98.25 82 LEU A C 1
ATOM 671 O O . LEU A 1 82 ? 5.954 1.701 -8.701 1.00 98.25 82 LEU A O 1
ATOM 675 N N . ARG A 1 83 ? 7.481 0.351 -7.737 1.00 97.19 83 ARG A N 1
ATOM 676 C CA . ARG A 1 83 ? 7.937 1.312 -6.730 1.00 97.19 83 ARG A CA 1
ATOM 677 C C . ARG A 1 83 ? 8.852 2.343 -7.373 1.00 97.19 83 ARG A C 1
ATOM 679 O O . ARG A 1 83 ? 10.016 2.055 -7.636 1.00 97.19 83 ARG A O 1
ATOM 686 N N . GLU A 1 84 ? 8.325 3.534 -7.616 1.00 96.00 84 GLU A N 1
ATOM 687 C CA . GLU A 1 84 ? 9.036 4.609 -8.307 1.00 96.00 84 GLU A CA 1
ATOM 688 C C . GLU A 1 84 ? 8.517 5.973 -7.834 1.00 96.00 84 GLU A C 1
ATOM 690 O O . GLU A 1 84 ? 7.321 6.166 -7.633 1.00 96.00 84 GLU A O 1
ATOM 695 N N . THR A 1 85 ? 9.413 6.931 -7.623 1.00 93.62 85 THR A N 1
ATOM 696 C CA . THR A 1 85 ? 9.049 8.282 -7.174 1.00 93.62 85 THR A CA 1
ATOM 697 C C . THR A 1 85 ? 8.974 9.279 -8.325 1.00 93.62 85 THR A C 1
ATOM 699 O O . THR A 1 85 ? 8.318 10.308 -8.180 1.00 93.62 85 THR A O 1
ATOM 702 N N . ASP A 1 86 ? 9.600 8.975 -9.468 1.00 94.12 86 ASP A N 1
ATOM 703 C CA . ASP A 1 86 ? 9.572 9.794 -10.681 1.00 94.12 86 ASP A CA 1
ATOM 704 C C . ASP A 1 86 ? 8.505 9.289 -11.680 1.00 94.12 86 ASP A C 1
ATOM 706 O O . ASP A 1 86 ? 8.698 8.249 -12.327 1.00 94.12 86 ASP A O 1
ATOM 710 N N . PRO A 1 87 ? 7.408 10.042 -11.902 1.00 91.25 87 PRO A N 1
ATOM 711 C CA . PRO A 1 87 ? 6.376 9.682 -12.876 1.00 91.25 87 PRO A CA 1
ATOM 712 C C . PRO A 1 87 ? 6.925 9.463 -14.292 1.00 91.25 87 PRO A C 1
ATOM 714 O O . PRO A 1 87 ? 6.428 8.621 -15.036 1.00 91.25 87 PRO A O 1
ATOM 717 N N . SER A 1 88 ? 7.989 10.174 -14.671 1.00 94.50 88 SER A N 1
ATOM 718 C CA . SER A 1 88 ? 8.608 10.041 -15.992 1.00 94.50 88 SER A CA 1
ATOM 719 C C . SER A 1 88 ? 9.336 8.710 -16.162 1.00 94.50 88 SER A C 1
ATOM 721 O O . SER A 1 88 ? 9.502 8.247 -17.293 1.00 94.50 88 SER A O 1
ATOM 723 N N . ARG A 1 89 ? 9.824 8.110 -15.069 1.00 96.56 89 ARG A N 1
ATOM 724 C CA . ARG A 1 89 ? 10.433 6.772 -15.080 1.00 96.56 89 ARG A CA 1
ATOM 725 C C . ARG A 1 89 ? 9.370 5.690 -15.060 1.00 96.56 89 ARG A C 1
ATOM 727 O O . ARG A 1 89 ? 9.489 4.743 -15.830 1.00 96.56 89 ARG A O 1
ATOM 734 N N . LEU A 1 90 ? 8.307 5.882 -14.277 1.00 96.19 90 LEU A N 1
ATOM 735 C CA . LEU A 1 90 ? 7.146 4.994 -14.270 1.00 96.19 90 LEU A CA 1
ATOM 736 C C . LEU A 1 90 ? 6.570 4.822 -15.683 1.00 96.19 90 LEU A C 1
ATOM 738 O O . LEU A 1 90 ? 6.433 3.700 -16.155 1.00 96.19 90 LEU A O 1
ATOM 742 N N . MET A 1 91 ? 6.329 5.932 -16.391 1.00 94.31 91 MET A N 1
ATOM 743 C CA . MET A 1 91 ? 5.774 5.927 -17.754 1.00 94.31 91 MET A CA 1
ATOM 744 C C . MET A 1 91 ? 6.685 5.265 -18.798 1.00 94.31 91 MET A C 1
ATOM 746 O O . MET A 1 91 ? 6.219 4.882 -19.866 1.00 94.31 91 MET A O 1
ATOM 750 N N . ARG A 1 92 ? 7.989 5.163 -18.519 1.00 97.12 92 ARG A N 1
ATOM 751 C CA . ARG A 1 92 ? 8.979 4.528 -19.403 1.00 97.12 92 ARG A CA 1
ATOM 752 C C . ARG A 1 92 ? 9.287 3.085 -19.012 1.00 97.12 92 ARG A C 1
ATOM 754 O O . ARG A 1 92 ? 10.029 2.414 -19.729 1.00 97.12 92 ARG A O 1
ATOM 761 N N . ALA A 1 93 ? 8.765 2.609 -17.885 1.00 97.00 93 ALA A N 1
ATOM 762 C CA . ALA A 1 93 ? 8.988 1.244 -17.452 1.00 97.00 93 ALA A CA 1
ATOM 763 C C . ALA A 1 93 ? 8.249 0.266 -18.387 1.00 97.00 93 ALA A C 1
ATOM 765 O O . ALA A 1 93 ? 7.121 0.537 -18.784 1.00 97.00 93 ALA A O 1
ATOM 766 N N . PRO A 1 94 ? 8.852 -0.883 -18.735 1.00 96.88 94 PRO A N 1
ATOM 767 C CA . PRO A 1 94 ? 8.249 -1.832 -19.674 1.00 96.88 94 PRO A CA 1
ATOM 768 C C . PRO A 1 94 ? 7.107 -2.669 -19.076 1.00 96.88 94 PRO A C 1
ATOM 770 O O . PRO A 1 94 ? 6.319 -3.233 -19.825 1.00 96.88 94 PRO A O 1
ATOM 773 N N . ALA A 1 95 ? 7.040 -2.795 -17.748 1.00 96.69 95 ALA A N 1
ATOM 774 C CA . ALA A 1 95 ? 6.012 -3.568 -17.048 1.00 96.69 95 ALA A CA 1
ATOM 775 C C . ALA A 1 95 ? 5.645 -2.902 -15.706 1.00 96.69 95 ALA A C 1
ATOM 777 O O . ALA A 1 95 ? 5.888 -3.491 -14.652 1.00 96.69 95 ALA A O 1
ATOM 778 N N . PRO A 1 96 ? 5.149 -1.650 -15.709 1.00 97.56 96 PRO A N 1
ATOM 779 C CA . PRO A 1 96 ? 4.921 -0.869 -14.494 1.00 97.56 96 PRO A CA 1
ATOM 780 C C . PRO A 1 96 ? 3.834 -1.468 -13.594 1.00 97.56 96 PRO A C 1
ATOM 782 O O . PRO A 1 96 ? 3.865 -1.268 -12.381 1.00 97.56 96 PRO A O 1
ATOM 785 N N . GLU A 1 97 ? 2.899 -2.232 -14.157 1.00 97.31 97 GLU A N 1
ATOM 786 C CA . GLU A 1 97 ? 1.889 -2.965 -13.400 1.00 97.31 97 GLU A CA 1
ATOM 787 C C . GLU A 1 97 ? 2.537 -4.047 -12.544 1.00 97.31 97 GLU A C 1
ATOM 789 O O . GLU A 1 97 ? 2.199 -4.167 -11.377 1.00 97.31 97 GLU A O 1
ATOM 794 N N . GLY A 1 98 ? 3.506 -4.786 -13.082 1.00 96.56 98 GLY A N 1
ATOM 795 C CA . GLY A 1 98 ? 4.019 -6.004 -12.463 1.00 96.56 98 GLY A CA 1
ATOM 796 C C . GLY A 1 98 ? 3.095 -7.215 -12.686 1.00 96.56 98 GLY A C 1
ATOM 797 O O . GLY A 1 98 ? 1.907 -7.063 -12.976 1.00 96.56 98 GLY A O 1
ATOM 798 N N . PRO A 1 99 ? 3.633 -8.443 -12.584 1.00 96.50 99 PRO A N 1
ATOM 799 C CA . PRO A 1 99 ? 2.943 -9.654 -13.034 1.00 96.50 99 PRO A CA 1
ATOM 800 C C . PRO A 1 99 ? 1.700 -10.032 -12.218 1.00 96.50 99 PRO A C 1
ATOM 802 O O . PRO A 1 99 ? 0.774 -10.606 -12.782 1.00 96.50 99 PRO A O 1
ATOM 805 N N . ASP A 1 100 ? 1.658 -9.711 -10.922 1.00 97.12 100 ASP A N 1
ATOM 806 C CA . ASP A 1 100 ? 0.587 -10.162 -10.017 1.00 97.12 100 ASP A CA 1
ATOM 807 C C . ASP A 1 100 ? -0.424 -9.033 -9.681 1.00 97.12 100 ASP A C 1
ATOM 809 O O . ASP A 1 100 ? -1.320 -9.208 -8.859 1.00 97.12 100 ASP A O 1
ATOM 813 N N . ASN A 1 101 ? -0.322 -7.857 -10.320 1.00 97.25 101 ASN A N 1
ATOM 814 C CA . ASN A 1 101 ? -1.070 -6.660 -9.899 1.00 97.25 101 ASN A CA 1
ATOM 815 C C . ASN A 1 101 ? -2.585 -6.789 -10.041 1.00 97.25 101 ASN A C 1
ATOM 817 O O . ASN A 1 101 ? -3.337 -6.386 -9.160 1.00 97.25 101 ASN A O 1
ATOM 821 N N . ARG A 1 102 ? -3.044 -7.383 -11.146 1.00 97.44 102 ARG A N 1
ATOM 822 C CA . ARG A 1 102 ? -4.477 -7.577 -11.394 1.00 97.44 102 ARG A CA 1
ATOM 823 C C . ARG A 1 102 ? -5.128 -8.417 -10.296 1.00 97.44 102 ARG A C 1
ATOM 825 O O . ARG A 1 102 ? -6.197 -8.060 -9.818 1.00 97.44 102 ARG A O 1
ATOM 832 N N . GLU A 1 103 ? -4.491 -9.521 -9.918 1.00 97.31 103 GLU A N 1
ATOM 833 C CA . GLU A 1 103 ? -4.987 -10.412 -8.867 1.00 97.31 103 GLU A CA 1
ATOM 834 C C . GLU A 1 103 ? -5.032 -9.693 -7.516 1.00 97.31 103 GLU A C 1
ATOM 836 O O . GLU A 1 103 ? -6.017 -9.790 -6.794 1.00 97.31 103 GLU A O 1
ATOM 841 N N . GLN A 1 104 ? -4.013 -8.887 -7.220 1.00 97.69 104 GLN A N 1
ATOM 842 C CA . GLN A 1 104 ? -3.937 -8.124 -5.976 1.00 97.69 104 GLN A CA 1
ATOM 843 C C . GLN A 1 104 ? -4.981 -7.001 -5.903 1.00 97.69 104 GLN A C 1
ATOM 845 O O . GLN A 1 104 ? -5.542 -6.768 -4.836 1.00 97.69 104 GLN A O 1
ATOM 850 N N . ILE A 1 105 ? -5.304 -6.348 -7.025 1.00 98.31 105 ILE A N 1
ATOM 851 C CA . ILE A 1 105 ? -6.406 -5.374 -7.092 1.00 98.31 105 ILE A CA 1
ATOM 852 C C . ILE A 1 105 ? -7.753 -6.064 -6.847 1.00 98.31 105 ILE A C 1
ATOM 854 O O . ILE A 1 105 ? -8.554 -5.547 -6.076 1.00 98.31 105 ILE A O 1
ATOM 858 N N . LEU A 1 106 ? -8.002 -7.228 -7.459 1.00 98.19 106 LEU A N 1
ATOM 859 C CA . LEU A 1 106 ? -9.243 -7.983 -7.239 1.00 98.19 106 LEU A CA 1
ATOM 860 C C . LEU A 1 106 ? -9.375 -8.425 -5.776 1.00 98.19 106 LEU A C 1
ATOM 862 O O . LEU A 1 106 ? -10.387 -8.143 -5.145 1.00 98.19 106 LEU A O 1
ATOM 866 N N . ALA A 1 107 ? -8.313 -8.992 -5.200 1.00 97.81 107 ALA A N 1
ATOM 867 C CA . ALA A 1 107 ? -8.284 -9.365 -3.788 1.00 97.81 107 ALA A CA 1
ATOM 868 C C . ALA A 1 107 ? -8.463 -8.160 -2.846 1.00 97.81 107 ALA A C 1
ATOM 870 O O . ALA A 1 107 ? -8.952 -8.305 -1.728 1.00 97.81 107 ALA A O 1
ATOM 871 N N . ALA A 1 108 ? -8.050 -6.960 -3.263 1.00 98.19 108 ALA A N 1
ATOM 872 C CA . ALA A 1 108 ? -8.264 -5.743 -2.492 1.00 98.19 108 ALA A CA 1
ATOM 873 C C . ALA A 1 108 ? -9.704 -5.229 -2.583 1.00 98.19 108 ALA A C 1
ATOM 875 O O . ALA A 1 108 ? -10.208 -4.723 -1.584 1.00 98.19 108 ALA A O 1
ATOM 876 N N . ILE A 1 109 ? -10.357 -5.382 -3.741 1.00 98.19 109 ILE A N 1
ATOM 877 C CA . ILE A 1 109 ? -11.788 -5.099 -3.910 1.00 98.19 109 ILE A CA 1
ATOM 878 C C . ILE A 1 109 ? -12.604 -6.020 -3.000 1.00 98.19 109 ILE A C 1
ATOM 880 O O . ILE A 1 109 ? -13.429 -5.522 -2.246 1.00 98.19 109 ILE A O 1
ATOM 884 N N . ASP A 1 110 ? -12.308 -7.321 -2.999 1.00 98.25 110 ASP A N 1
ATOM 885 C CA . ASP A 1 110 ? -12.994 -8.301 -2.142 1.00 98.25 110 ASP A CA 1
ATOM 886 C C . ASP A 1 110 ? -12.711 -8.091 -0.642 1.00 98.25 110 ASP A C 1
ATOM 888 O O . ASP A 1 110 ? -13.460 -8.557 0.216 1.00 98.25 110 ASP A O 1
ATOM 892 N N . TRP A 1 111 ? -11.605 -7.420 -0.305 1.00 98.06 111 TRP A N 1
ATOM 893 C CA . TRP A 1 111 ? -11.229 -7.131 1.078 1.00 98.06 111 TRP A CA 1
ATOM 894 C C . TRP A 1 111 ? -11.922 -5.894 1.654 1.00 98.06 111 TRP A C 1
ATOM 896 O O . TRP A 1 111 ? -12.010 -5.802 2.870 1.00 98.06 111 TRP A O 1
ATOM 906 N N . ALA A 1 112 ? -12.359 -4.933 0.846 1.00 97.88 112 ALA A N 1
ATOM 907 C CA . ALA A 1 112 ? -13.037 -3.741 1.356 1.00 97.88 112 ALA A CA 1
ATOM 908 C C . ALA A 1 112 ? -14.528 -4.002 1.613 1.00 97.88 112 ALA A C 1
ATOM 910 O O . ALA A 1 112 ? -15.107 -4.907 1.013 1.00 97.88 112 ALA A O 1
ATOM 911 N N . ASP A 1 113 ? -15.142 -3.201 2.484 1.00 95.31 113 ASP A N 1
ATOM 912 C CA . ASP A 1 113 ? -16.567 -3.277 2.836 1.00 95.31 113 ASP A CA 1
ATOM 913 C C . ASP A 1 113 ? -17.187 -1.897 3.108 1.00 95.31 113 ASP A C 1
ATOM 915 O O . ASP A 1 113 ? -16.433 -0.918 3.325 1.00 95.31 113 ASP A O 1
#

Sequence (113 aa):
MNLVTRCHDDGHRVSEAVYSACDRYRYSLTRIWDHDDHRLLYIMLNPSTATELVNDPTIERCERRARMLGYGGFRVCNLFALRETDPSRLMRAPAPEGPDNREQILAAIDWAD

Secondary structure (DSSP, 8-state):
--EEEEEEE-SS-EEEEEEETTSSBEEEEEEES-SSS-EEEEEES---S--SS---HHHHHHHHHHHHTT-SEEEEEESS-B--S-HHHHTT-S-SS-TTHHHHHHHHHHH--

Radius of gyration: 13.5 Å; chains: 1; bounding box: 29×28×39 Å

Foldseek 3Di:
DDKDKDWDDPPQWIWIWIADPVRQFTFKIKIFRDPVFFEEEDEAAEAEDDDNVDDDPVVVVVAVVCVVVTGRMYMYGYPFRGHDDDPVVCVVDPRRNDDCNVVSVVVRVVVGD